Protein AF-K9XVF9-F1 (afdb_monomer)

Radius of gyration: 15.34 Å; Cα contacts (8 Å, |Δi|>4): 83; chains: 1; bounding box: 32×24×40 Å

Nearest PDB structures (foldseek):
  3r4r-assembly1_A  TM=4.358E-01  e=1.923E+00  Parabacteroides distasonis ATCC 8503
  3r4r-assembly2_B  TM=4.082E-01  e=2.649E+00  Parabacteroides distasonis ATCC 8503
  8wac-assembly1_A  TM=3.133E-01  e=1.691E+00  Wenyingzhuangia fucanilytica
  2wb7-assembly2_B  TM=2.838E-01  e=2.186E+00  Thermococcus sp. 26-2
  4yu6-assembly2_B  TM=3.992E-01  e=6.926E+00  Bacillus cereus biovar anthracis str. CI

Structure (mmCIF, N/CA/C/O backbone):
data_AF-K9XVF9-F1
#
_entry.id   AF-K9XVF9-F1
#
loop_
_atom_site.group_PDB
_atom_site.id
_atom_site.type_symbol
_atom_site.label_atom_id
_atom_site.label_alt_id
_atom_site.label_comp_id
_atom_site.label_asym_id
_atom_site.label_entity_id
_atom_site.label_seq_id
_atom_site.pdbx_PDB_ins_code
_atom_site.Cartn_x
_atom_site.Cartn_y
_atom_site.Cartn_z
_atom_site.occupancy
_atom_site.B_iso_or_equiv
_atom_site.auth_seq_id
_atom_site.auth_comp_id
_atom_site.auth_asym_id
_atom_site.auth_atom_id
_atom_site.pdbx_PDB_model_num
ATOM 1 N N . MET A 1 1 ? -18.208 0.039 10.826 1.00 64.44 1 MET A N 1
ATOM 2 C CA . MET A 1 1 ? -16.753 -0.071 11.045 1.00 64.44 1 MET A CA 1
ATOM 3 C C . MET A 1 1 ? -16.069 0.947 10.158 1.00 64.44 1 MET A C 1
ATOM 5 O O . MET A 1 1 ? -16.479 1.087 9.008 1.00 64.44 1 MET A O 1
ATOM 9 N N . ALA A 1 2 ? -15.144 1.725 10.716 1.00 82.50 2 ALA A N 1
ATOM 10 C CA . ALA A 1 2 ? -14.406 2.726 9.959 1.00 82.50 2 ALA A CA 1
ATOM 11 C C . ALA A 1 2 ? -13.335 2.028 9.114 1.00 82.50 2 ALA A C 1
ATOM 13 O O . ALA A 1 2 ? -12.703 1.072 9.560 1.00 82.50 2 ALA A O 1
ATOM 14 N N . LYS A 1 3 ? -13.187 2.470 7.866 1.00 86.81 3 LYS A N 1
ATOM 15 C CA . LYS A 1 3 ? -12.205 1.922 6.935 1.00 86.81 3 LYS A CA 1
ATOM 16 C C . LYS A 1 3 ? -11.058 2.898 6.758 1.00 86.81 3 LYS A C 1
ATOM 18 O O . LYS A 1 3 ? -11.275 4.106 6.677 1.00 86.81 3 LYS A O 1
ATOM 23 N N . VAL A 1 4 ? -9.857 2.354 6.632 1.00 87.44 4 VAL A N 1
ATOM 24 C CA . VAL A 1 4 ? -8.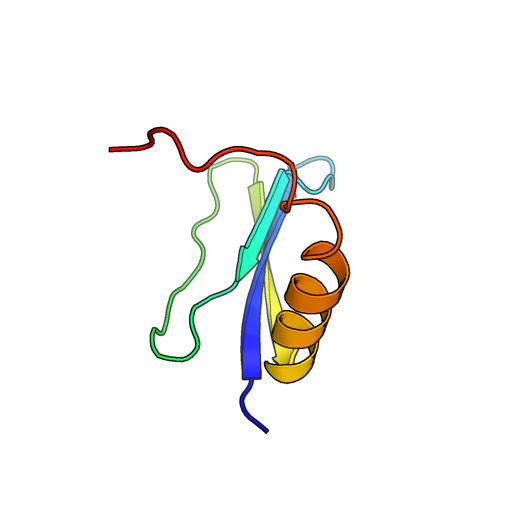637 3.102 6.353 1.00 87.44 4 VAL A CA 1
ATOM 25 C C . VAL A 1 4 ? -8.104 2.692 4.992 1.00 87.44 4 VAL A C 1
ATOM 27 O O . VAL A 1 4 ? -8.009 1.502 4.683 1.00 87.44 4 VAL A O 1
ATOM 30 N N . LYS A 1 5 ? -7.739 3.685 4.178 1.00 90.12 5 LYS A N 1
ATOM 31 C CA . LYS A 1 5 ? -7.075 3.438 2.907 1.00 90.12 5 LYS A CA 1
ATOM 32 C C . LYS A 1 5 ? -5.604 3.101 3.152 1.00 90.12 5 LYS A C 1
ATOM 34 O O . LYS A 1 5 ? -4.895 3.812 3.864 1.00 90.12 5 LYS A O 1
ATOM 39 N N . VAL A 1 6 ? -5.156 2.021 2.534 1.00 91.06 6 VAL A N 1
ATOM 40 C CA . VAL A 1 6 ? -3.769 1.564 2.504 1.00 91.06 6 VAL A CA 1
ATOM 41 C C . VAL A 1 6 ? -3.247 1.727 1.089 1.00 91.06 6 VAL A C 1
ATOM 43 O O . VAL A 1 6 ? -3.930 1.406 0.118 1.00 91.06 6 VAL A O 1
ATOM 46 N N . HIS A 1 7 ? -2.022 2.218 0.988 1.00 92.81 7 HIS A N 1
ATOM 47 C CA . HIS A 1 7 ? -1.312 2.479 -0.248 1.00 92.81 7 HIS A CA 1
ATOM 48 C C . HIS A 1 7 ? -0.052 1.616 -0.264 1.00 92.81 7 HIS A C 1
ATOM 50 O O . HIS A 1 7 ? 0.742 1.645 0.681 1.00 92.81 7 HIS A O 1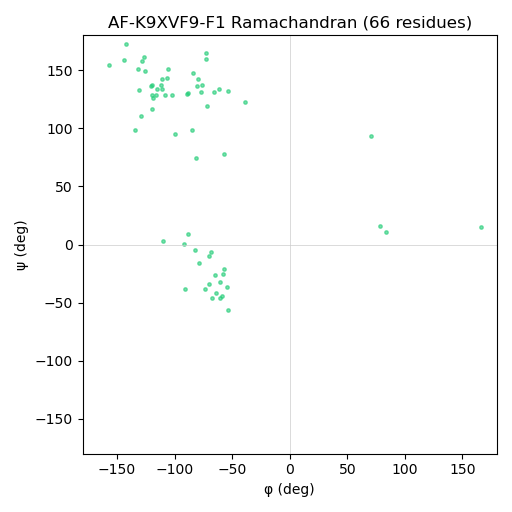
ATOM 56 N N . ILE A 1 8 ? 0.127 0.842 -1.329 1.00 93.75 8 ILE A N 1
ATOM 57 C CA . ILE A 1 8 ? 1.284 -0.030 -1.523 1.00 93.75 8 ILE A CA 1
ATOM 58 C C . ILE A 1 8 ? 1.990 0.418 -2.795 1.00 93.75 8 ILE A C 1
ATOM 60 O O . ILE A 1 8 ? 1.420 0.346 -3.884 1.00 93.75 8 ILE A O 1
ATOM 64 N N . TRP A 1 9 ? 3.226 0.885 -2.651 1.00 95.69 9 TRP A N 1
ATOM 65 C CA . TRP A 1 9 ? 4.077 1.249 -3.775 1.00 95.69 9 TRP A CA 1
ATOM 66 C C . TRP A 1 9 ? 4.874 0.032 -4.218 1.00 95.69 9 TRP A C 1
ATOM 68 O O . TRP A 1 9 ? 5.555 -0.596 -3.406 1.00 95.69 9 TRP A O 1
ATOM 78 N N . TYR A 1 10 ? 4.836 -0.245 -5.514 1.00 96.12 10 TYR A N 1
ATOM 79 C CA . TYR A 1 10 ? 5.633 -1.269 -6.169 1.00 96.12 10 TYR A CA 1
ATOM 80 C C . TYR A 1 10 ? 6.671 -0.626 -7.080 1.00 96.12 10 TYR A C 1
ATOM 82 O O . TYR A 1 10 ? 6.385 0.371 -7.745 1.00 96.12 10 TYR A O 1
ATOM 90 N N . THR A 1 11 ? 7.859 -1.210 -7.138 1.00 95.31 11 THR A N 1
ATOM 91 C CA . THR A 1 11 ? 8.843 -0.949 -8.191 1.00 95.31 11 THR A CA 1
ATOM 92 C C . THR A 1 11 ? 8.400 -1.588 -9.512 1.00 95.31 11 THR A C 1
ATOM 94 O O . THR A 1 11 ? 7.540 -2.471 -9.543 1.00 95.31 11 THR A O 1
ATOM 97 N N . ASN A 1 12 ? 9.015 -1.183 -10.625 1.00 93.44 12 ASN A N 1
ATOM 98 C CA . ASN A 1 12 ? 8.752 -1.769 -11.946 1.00 93.44 12 ASN A CA 1
ATOM 99 C C . ASN A 1 12 ? 8.991 -3.289 -12.041 1.00 93.44 12 ASN A C 1
ATOM 101 O O . ASN A 1 12 ? 8.395 -3.932 -12.899 1.00 93.44 12 ASN A O 1
ATOM 105 N N . ASP A 1 13 ? 9.853 -3.862 -11.198 1.00 94.81 13 ASP A N 1
ATOM 106 C CA . ASP A 1 13 ? 10.095 -5.310 -11.123 1.00 94.81 13 ASP A CA 1
ATOM 107 C C . ASP A 1 13 ? 9.140 -6.032 -10.151 1.00 94.81 13 ASP A C 1
ATOM 109 O O . ASP A 1 13 ? 9.320 -7.215 -9.869 1.00 94.81 13 ASP A O 1
ATOM 113 N N . GLY A 1 14 ? 8.113 -5.336 -9.647 1.00 92.12 14 GLY A N 1
ATOM 114 C CA . GLY A 1 14 ? 7.036 -5.911 -8.839 1.00 92.12 14 GLY A CA 1
ATOM 115 C C . GLY A 1 14 ? 7.351 -6.065 -7.350 1.00 92.12 14 GLY A C 1
ATOM 116 O O . GLY A 1 14 ? 6.583 -6.705 -6.633 1.00 92.12 14 GLY A O 1
ATOM 117 N N . ARG A 1 15 ? 8.453 -5.492 -6.851 1.00 95.31 15 ARG A N 1
ATOM 118 C CA . ARG A 1 15 ? 8.794 -5.528 -5.420 1.00 95.31 15 ARG A CA 1
ATOM 119 C C . ARG A 1 15 ? 8.082 -4.414 -4.666 1.00 95.31 15 ARG A C 1
ATOM 121 O O . ARG A 1 15 ? 7.893 -3.325 -5.196 1.00 95.31 15 ARG A O 1
ATOM 128 N N . ILE A 1 16 ? 7.727 -4.666 -3.407 1.00 93.81 16 ILE A N 1
ATOM 129 C CA . ILE A 1 16 ? 7.155 -3.635 -2.534 1.00 93.81 16 ILE A CA 1
ATOM 130 C C . ILE A 1 16 ? 8.263 -2.649 -2.149 1.00 93.81 16 ILE A C 1
ATOM 132 O O . ILE A 1 16 ? 9.245 -3.031 -1.516 1.00 93.81 16 ILE A O 1
ATOM 136 N N . ALA A 1 17 ? 8.087 -1.385 -2.524 1.00 93.00 17 ALA A N 1
ATOM 137 C CA . ALA A 1 17 ? 8.984 -0.285 -2.181 1.00 93.00 17 ALA A CA 1
ATOM 138 C C . ALA A 1 17 ? 8.569 0.409 -0.877 1.00 93.00 17 ALA A C 1
ATOM 140 O O . ALA A 1 17 ? 9.421 0.804 -0.084 1.00 93.00 17 ALA A O 1
ATOM 141 N N . ALA A 1 18 ? 7.261 0.569 -0.658 1.00 90.62 18 ALA A N 1
ATOM 142 C CA . ALA A 1 18 ? 6.715 1.214 0.529 1.00 90.62 18 ALA A CA 1
ATOM 143 C C . ALA A 1 18 ? 5.273 0.768 0.796 1.00 90.62 18 ALA A C 1
ATOM 145 O O . ALA A 1 18 ? 4.537 0.406 -0.125 1.00 90.62 18 ALA A O 1
ATOM 146 N N . ILE A 1 19 ? 4.865 0.852 2.060 1.00 90.12 19 ILE A N 1
ATOM 147 C CA . ILE A 1 19 ? 3.483 0.675 2.506 1.00 90.12 19 ILE A CA 1
ATOM 148 C C . ILE A 1 19 ? 3.150 1.854 3.415 1.00 90.12 19 ILE A C 1
ATOM 150 O O . ILE A 1 19 ? 3.927 2.196 4.305 1.00 90.12 19 ILE A O 1
ATOM 154 N N . GLY A 1 20 ? 1.996 2.468 3.195 1.00 88.12 20 GLY A N 1
ATOM 155 C CA . GLY A 1 20 ? 1.496 3.566 4.012 1.00 88.12 20 GLY A CA 1
ATOM 156 C C . GLY A 1 20 ? -0.014 3.486 4.153 1.00 88.12 20 GLY A C 1
ATOM 157 O O . GLY A 1 20 ? -0.689 2.856 3.344 1.0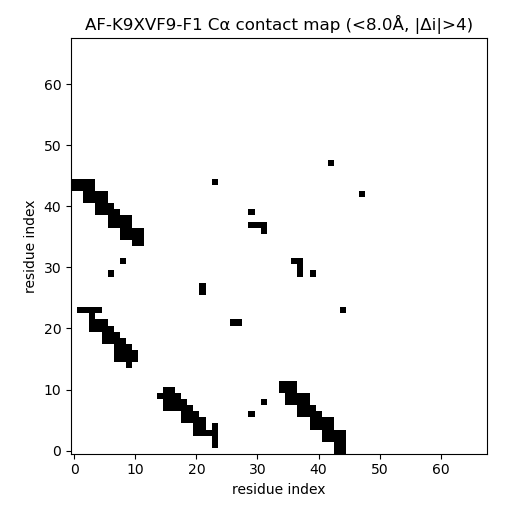0 88.12 20 GLY A O 1
ATOM 158 N N . HIS A 1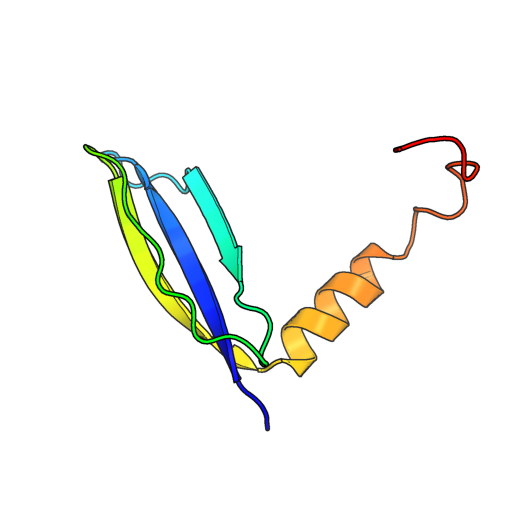 21 ? -0.556 4.131 5.178 1.00 88.25 21 HIS A N 1
ATOM 159 C CA . HIS A 1 21 ? -1.998 4.233 5.373 1.00 88.25 21 HIS A CA 1
ATOM 160 C C . HIS A 1 21 ? -2.401 5.674 5.663 1.00 88.25 21 HIS A C 1
ATOM 162 O O . HIS A 1 21 ? -1.614 6.472 6.177 1.00 88.25 21 HIS A O 1
ATOM 168 N N . SER A 1 22 ? -3.621 6.019 5.272 1.00 85.00 22 SER A N 1
ATOM 169 C CA . SER A 1 22 ? -4.208 7.326 5.527 1.00 85.00 22 SER A CA 1
ATOM 170 C C . SER A 1 22 ? -4.761 7.397 6.944 1.00 85.00 22 SER A C 1
ATOM 172 O O . SER A 1 22 ? -5.513 6.515 7.350 1.00 85.00 22 SER A O 1
ATOM 174 N N . CYS A 1 23 ? -4.527 8.490 7.668 1.00 79.06 23 CYS A N 1
ATOM 175 C CA . CYS A 1 23 ? -5.312 8.732 8.876 1.00 79.06 23 CYS A CA 1
ATOM 176 C C . CYS A 1 23 ? -6.804 8.874 8.490 1.00 79.06 23 CYS A C 1
ATOM 178 O O . CYS A 1 23 ? -7.098 9.625 7.558 1.00 79.06 23 CYS A O 1
ATOM 180 N N . PRO A 1 24 ? -7.748 8.218 9.193 1.00 72.69 24 PRO A N 1
ATOM 181 C CA . PRO A 1 24 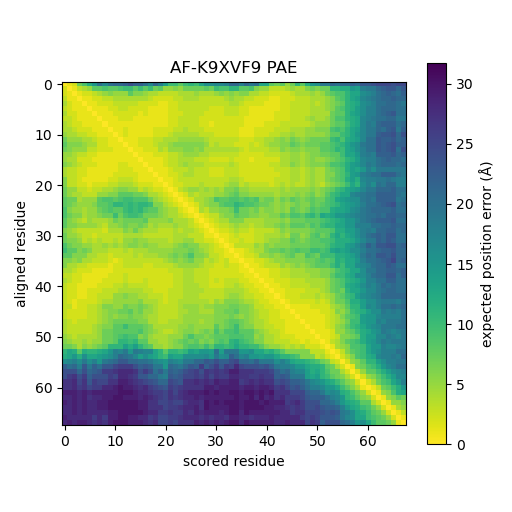? -9.165 8.167 8.802 1.00 72.69 24 PRO A CA 1
ATOM 182 C C . PRO A 1 24 ? -9.836 9.538 8.646 1.00 72.69 24 PRO A C 1
ATOM 184 O O . PRO A 1 24 ? -10.847 9.673 7.962 1.00 72.69 24 PRO A O 1
ATOM 187 N N . ARG A 1 25 ? -9.270 10.577 9.274 1.00 78.56 25 ARG A N 1
ATOM 188 C CA . ARG A 1 25 ? -9.764 11.959 9.192 1.00 78.56 25 ARG A CA 1
ATOM 189 C C . ARG A 1 25 ? -9.362 12.685 7.910 1.00 78.5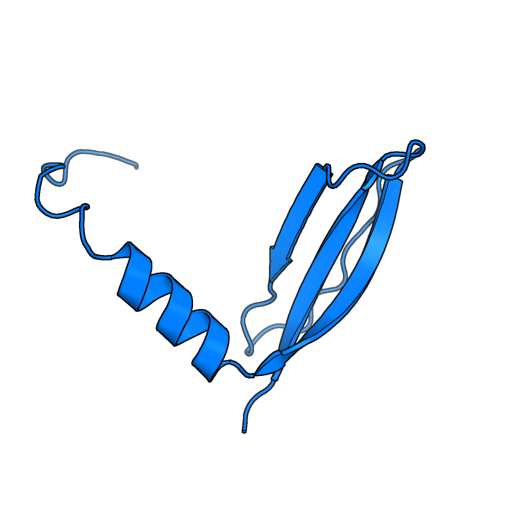6 25 ARG A C 1
ATOM 191 O O . ARG A 1 25 ? -9.939 13.727 7.611 1.00 78.56 25 ARG A O 1
ATOM 198 N N . TYR A 1 26 ? -8.387 12.169 7.165 1.00 79.06 26 TYR A N 1
ATOM 199 C CA . TYR A 1 26 ? -7.845 12.820 5.980 1.00 79.06 26 TYR A CA 1
ATOM 200 C C . TYR A 1 26 ? -8.031 11.947 4.749 1.00 79.06 26 TYR A C 1
ATOM 202 O O . TYR A 1 26 ? -7.613 10.792 4.697 1.00 79.06 26 TYR A O 1
ATOM 210 N N . ARG A 1 27 ? -8.605 12.540 3.703 1.00 75.62 27 ARG A N 1
ATOM 211 C CA . ARG A 1 27 ? -8.665 11.910 2.389 1.00 75.62 27 ARG A CA 1
ATOM 212 C C . ARG A 1 27 ? -7.368 12.210 1.646 1.00 75.62 27 ARG A C 1
ATOM 214 O O . ARG A 1 27 ? -7.217 13.289 1.082 1.00 75.62 27 ARG A O 1
ATOM 221 N N . VAL A 1 28 ? -6.441 11.260 1.667 1.00 81.38 28 VAL A N 1
ATOM 222 C CA . VAL A 1 28 ? -5.177 11.337 0.923 1.00 81.38 28 VAL A CA 1
ATOM 223 C C . VAL A 1 28 ? -5.209 10.402 -0.283 1.00 81.38 28 VAL A C 1
ATOM 225 O O . VAL A 1 28 ? -5.896 9.376 -0.285 1.00 81.38 28 VAL A O 1
ATOM 228 N N . SER A 1 29 ? -4.460 10.779 -1.312 1.00 82.19 29 SER A N 1
ATOM 229 C CA . SER A 1 29 ? -4.210 9.958 -2.493 1.00 82.19 29 SER A CA 1
ATOM 230 C C . SER A 1 29 ? -2.711 9.749 -2.608 1.00 82.19 29 SER A C 1
ATOM 232 O O . SER A 1 29 ? -1.940 10.694 -2.419 1.00 82.19 29 SER A O 1
ATOM 234 N N . ALA A 1 30 ? -2.292 8.528 -2.912 1.00 87.12 30 ALA A N 1
ATOM 235 C CA . ALA A 1 30 ? -0.881 8.245 -3.103 1.00 87.12 30 ALA A CA 1
ATOM 236 C C . ALA A 1 30 ? -0.416 8.674 -4.501 1.00 87.12 30 ALA A C 1
ATOM 238 O O . ALA A 1 30 ? -1.131 8.540 -5.494 1.00 87.12 30 ALA A O 1
ATOM 239 N N . ILE A 1 31 ? 0.809 9.192 -4.567 1.00 90.19 31 ILE A N 1
ATOM 240 C CA . ILE A 1 31 ? 1.463 9.589 -5.814 1.00 90.19 31 ILE A CA 1
ATOM 241 C C . ILE A 1 31 ? 2.565 8.572 -6.101 1.00 90.19 31 ILE A C 1
ATOM 243 O O . ILE A 1 31 ? 3.393 8.276 -5.237 1.00 90.19 31 ILE A O 1
ATOM 247 N N . ALA A 1 32 ? 2.570 8.029 -7.316 1.00 89.25 32 ALA A N 1
ATOM 248 C CA . ALA A 1 32 ? 3.626 7.145 -7.786 1.00 89.25 32 ALA A CA 1
ATOM 249 C C . ALA A 1 32 ? 4.753 7.967 -8.426 1.00 89.25 32 ALA A C 1
ATOM 251 O O . ALA A 1 32 ? 4.501 8.808 -9.290 1.00 89.25 32 ALA A O 1
ATOM 252 N N . HIS A 1 33 ? 6.001 7.711 -8.032 1.00 86.50 33 HIS A N 1
ATOM 253 C CA . HIS A 1 33 ? 7.155 8.236 -8.759 1.00 86.50 33 HIS A CA 1
ATOM 254 C C . HIS A 1 33 ? 7.325 7.492 -10.094 1.00 86.50 33 HIS A C 1
ATOM 256 O O . HIS A 1 33 ? 6.854 6.365 -10.254 1.00 86.50 33 HIS A O 1
ATOM 262 N N . LYS A 1 34 ? 8.043 8.081 -11.060 1.00 90.31 34 LYS A N 1
ATOM 263 C CA . LYS A 1 34 ? 8.366 7.395 -12.320 1.00 90.31 34 LYS A CA 1
ATOM 264 C C . LYS A 1 34 ? 9.028 6.042 -12.029 1.00 90.31 34 LYS A C 1
ATOM 266 O O . LYS A 1 34 ? 9.957 5.962 -11.222 1.00 90.31 34 LYS A O 1
ATOM 271 N N . GLY A 1 35 ? 8.537 4.999 -12.696 1.00 88.56 35 GLY A N 1
ATOM 272 C CA . GLY A 1 35 ? 8.998 3.622 -12.511 1.00 88.56 35 GLY A CA 1
ATOM 273 C C . GLY A 1 35 ? 8.455 2.920 -11.262 1.00 88.56 35 GLY A C 1
ATOM 274 O O . GLY A 1 35 ? 9.024 1.916 -10.833 1.00 88.56 35 GLY A O 1
ATOM 275 N N . HIS A 1 36 ? 7.396 3.473 -10.672 1.00 92.50 36 HIS A N 1
ATOM 276 C CA . HIS A 1 36 ? 6.646 2.859 -9.590 1.00 92.50 36 HIS A CA 1
ATOM 277 C C . HIS A 1 36 ? 5.157 2.837 -9.920 1.00 92.50 36 HIS A C 1
ATOM 279 O O . HIS A 1 36 ? 4.658 3.655 -10.696 1.00 92.50 36 HIS A O 1
ATOM 285 N N . PHE A 1 37 ? 4.450 1.926 -9.266 1.00 93.38 37 PHE A N 1
ATOM 286 C CA . PHE A 1 37 ? 3.001 1.805 -9.321 1.00 93.38 37 PHE A CA 1
ATOM 287 C C . PHE A 1 37 ? 2.443 1.832 -7.909 1.00 93.38 37 PHE A C 1
ATOM 289 O O . PHE A 1 37 ? 3.103 1.395 -6.970 1.00 93.38 37 PHE A O 1
ATOM 296 N N . VAL A 1 38 ? 1.227 2.342 -7.753 1.00 94.62 38 VAL A N 1
ATOM 297 C CA . VAL A 1 38 ? 0.537 2.361 -6.465 1.00 94.62 38 VAL A CA 1
ATOM 298 C C . VAL A 1 38 ? -0.705 1.499 -6.566 1.00 94.62 38 VAL A C 1
ATOM 300 O O . VAL A 1 38 ? -1.532 1.694 -7.454 1.00 94.62 38 VAL A O 1
ATOM 303 N N . PHE A 1 39 ? -0.844 0.579 -5.621 1.00 93.00 39 PHE A N 1
ATOM 304 C CA . PHE A 1 39 ? -2.087 -0.122 -5.350 1.00 93.00 39 PHE A CA 1
ATOM 305 C C . PHE A 1 39 ? -2.742 0.485 -4.112 1.00 93.00 39 PHE A C 1
ATOM 307 O O . PHE A 1 39 ? -2.098 0.613 -3.071 1.00 93.00 39 PHE A O 1
ATOM 314 N N . GLU A 1 40 ? -4.017 0.847 -4.220 1.00 92.56 40 GLU A N 1
ATOM 315 C CA . GLU A 1 40 ? -4.804 1.338 -3.092 1.00 92.56 40 GLU A CA 1
ATOM 316 C C . GLU A 1 40 ? -5.878 0.315 -2.721 1.00 92.56 40 GLU A C 1
ATOM 318 O O . GLU A 1 40 ? -6.585 -0.206 -3.584 1.00 92.56 40 GLU A O 1
ATOM 323 N N . THR A 1 41 ? -6.017 0.043 -1.428 1.00 90.88 41 THR A N 1
ATOM 324 C CA . THR A 1 41 ? -7.062 -0.828 -0.882 1.00 90.88 41 THR A CA 1
ATOM 325 C C . THR A 1 41 ? -7.576 -0.277 0.441 1.00 90.88 41 THR A C 1
ATOM 327 O O . THR A 1 41 ? -7.034 0.693 0.966 1.00 90.88 41 THR A O 1
ATOM 330 N N . GLU A 1 42 ? -8.633 -0.869 0.981 1.00 90.00 42 GLU A N 1
ATOM 331 C CA . GLU A 1 42 ? 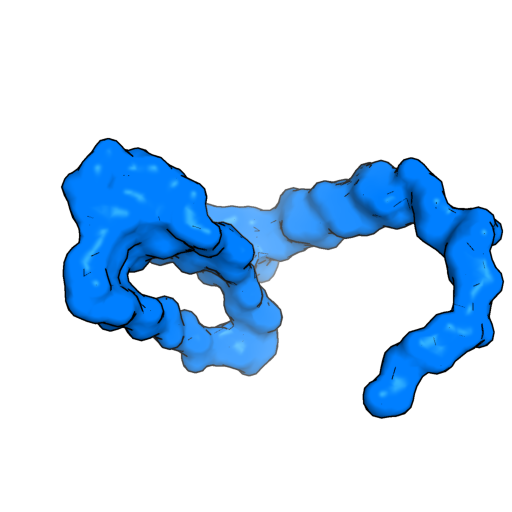-9.214 -0.473 2.260 1.00 90.00 42 GLU A CA 1
ATOM 332 C C . GLU A 1 42 ? -9.174 -1.640 3.239 1.00 90.00 42 GLU A C 1
ATOM 334 O O . GLU A 1 42 ? -9.524 -2.767 2.885 1.00 90.00 42 GLU A O 1
ATOM 339 N N . ILE A 1 43 ? -8.813 -1.351 4.485 1.00 89.44 43 ILE A N 1
ATOM 340 C CA . ILE A 1 43 ? -8.884 -2.306 5.593 1.00 89.44 43 ILE A CA 1
ATOM 341 C C . ILE A 1 43 ? -9.666 -1.708 6.759 1.00 89.44 43 ILE A C 1
ATOM 343 O O . ILE A 1 43 ? -9.865 -0.494 6.828 1.00 89.44 43 ILE A O 1
ATOM 347 N N . ASP A 1 44 ? -10.132 -2.564 7.666 1.00 89.56 44 ASP A N 1
ATOM 348 C CA . ASP A 1 44 ? -10.762 -2.113 8.906 1.00 89.56 44 ASP A CA 1
ATOM 349 C C . ASP A 1 44 ? -9.729 -1.400 9.789 1.00 89.56 44 ASP A C 1
ATOM 351 O O . ASP A 1 44 ? -8.633 -1.920 10.019 1.00 89.56 44 ASP A O 1
ATOM 355 N N . GLU A 1 45 ? -10.082 -0.217 10.289 1.00 85.00 45 GLU A N 1
ATOM 356 C CA . GLU A 1 45 ? -9.249 0.563 11.207 1.00 85.00 45 GLU A CA 1
ATOM 357 C C . GLU A 1 45 ? -8.834 -0.252 12.442 1.00 85.00 45 GLU A C 1
ATOM 359 O O . GLU A 1 45 ? -7.683 -0.172 12.874 1.00 85.00 45 GLU A O 1
ATOM 364 N N . GLN A 1 46 ? -9.719 -1.116 12.955 1.00 86.38 46 GLN A N 1
ATOM 365 C CA . GLN A 1 46 ? -9.426 -1.950 14.124 1.00 86.38 46 GLN A CA 1
ATOM 366 C C . GLN A 1 46 ? -8.243 -2.895 13.888 1.00 86.38 46 GLN A C 1
ATOM 368 O O . GLN A 1 46 ? -7.484 -3.173 14.816 1.00 86.38 46 GLN A O 1
ATOM 373 N N . LEU A 1 47 ? -8.043 -3.367 12.653 1.00 84.00 47 LEU A N 1
ATOM 374 C CA . LEU A 1 47 ? -6.914 -4.237 12.315 1.00 84.00 47 LEU A CA 1
ATOM 375 C C . LEU A 1 47 ? -5.582 -3.474 12.355 1.00 84.00 47 LEU A C 1
ATOM 377 O O . LEU A 1 47 ? -4.566 -4.032 12.771 1.00 84.00 47 LEU A O 1
ATOM 381 N N . ILE A 1 48 ? -5.586 -2.190 11.980 1.00 80.69 48 ILE A N 1
ATOM 382 C CA . ILE A 1 48 ? -4.408 -1.315 12.083 1.00 80.69 48 ILE A CA 1
ATOM 383 C C . ILE A 1 48 ? -4.070 -1.058 13.551 1.00 80.69 48 ILE A C 1
ATOM 385 O O . ILE A 1 48 ? -2.910 -1.169 13.953 1.00 80.69 48 ILE A O 1
ATOM 389 N N . GLU A 1 49 ? -5.075 -0.744 14.369 1.00 80.44 49 GLU A N 1
ATOM 390 C CA . GLU A 1 49 ? -4.882 -0.530 15.804 1.00 80.44 49 GLU A CA 1
ATOM 391 C C . GLU A 1 49 ? -4.323 -1.782 16.486 1.00 80.44 49 GLU A C 1
ATOM 393 O O . GLU A 1 49 ? -3.342 -1.692 17.226 1.00 80.44 49 GLU A O 1
ATOM 398 N N . GLN A 1 50 ? -4.890 -2.956 16.193 1.00 82.12 50 GLN A N 1
ATOM 399 C CA . GLN A 1 50 ? -4.412 -4.236 16.716 1.00 82.12 50 GLN A CA 1
ATOM 400 C C . GLN A 1 50 ? -2.957 -4.507 16.328 1.00 82.12 50 GLN A C 1
ATOM 402 O O . GLN A 1 50 ? -2.169 -4.877 17.198 1.00 82.12 50 GLN A O 1
ATOM 407 N N . PHE A 1 51 ? -2.573 -4.263 15.069 1.00 76.81 51 PHE A N 1
ATOM 408 C CA . PHE A 1 51 ? -1.182 -4.371 14.625 1.00 76.81 51 PHE A CA 1
ATOM 409 C C . PHE A 1 51 ? -0.266 -3.518 15.513 1.00 76.81 51 PHE A C 1
ATOM 411 O O . PHE A 1 51 ? 0.633 -4.046 16.167 1.00 76.81 51 PHE A O 1
ATOM 418 N N . TYR A 1 52 ? -0.529 -2.215 15.645 1.00 73.50 52 TYR A N 1
ATOM 419 C CA . TYR A 1 52 ? 0.332 -1.344 16.454 1.00 73.50 52 TYR A CA 1
ATOM 420 C C . TYR A 1 52 ? 0.330 -1.681 17.951 1.00 73.50 52 TYR A C 1
ATOM 422 O O . TYR A 1 52 ? 1.318 -1.399 18.628 1.00 73.50 52 TYR A O 1
ATOM 430 N N . GLN A 1 53 ? -0.729 -2.289 18.488 1.00 75.25 53 GLN A N 1
ATOM 431 C CA . GLN A 1 53 ? -0.741 -2.776 19.871 1.00 75.25 53 GLN A CA 1
ATOM 432 C C . GLN A 1 53 ? 0.102 -4.046 20.051 1.00 75.25 53 GLN A C 1
ATOM 434 O O . GLN A 1 53 ? 0.824 -4.153 21.040 1.00 75.25 53 GLN A O 1
ATOM 439 N N . ILE A 1 54 ? 0.092 -4.968 19.084 1.00 64.12 54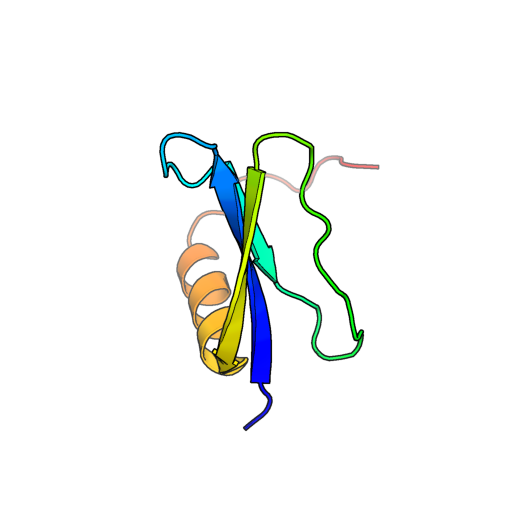 ILE A N 1
ATOM 440 C CA . ILE A 1 54 ? 0.939 -6.173 19.103 1.00 64.12 54 ILE A CA 1
ATOM 441 C C . ILE A 1 54 ? 2.425 -5.785 19.045 1.00 64.12 54 ILE A C 1
ATOM 443 O O . ILE A 1 54 ? 3.235 -6.309 19.808 1.00 64.12 54 ILE A O 1
ATOM 447 N N . TYR A 1 55 ? 2.786 -4.804 18.214 1.00 59.06 55 TYR A N 1
ATOM 448 C CA . TYR A 1 55 ? 4.171 -4.322 18.098 1.00 59.06 55 TYR A CA 1
ATOM 449 C C . TYR A 1 55 ? 4.582 -3.304 19.175 1.00 59.06 55 TYR A C 1
ATOM 451 O O . TYR A 1 55 ? 5.758 -2.953 19.266 1.00 59.06 55 TYR A O 1
ATOM 459 N N . LYS A 1 56 ? 3.663 -2.860 20.046 1.00 53.97 56 LYS A N 1
ATOM 460 C CA . LYS A 1 56 ? 4.010 -2.076 21.247 1.00 53.97 56 LYS A CA 1
ATOM 461 C C . LYS A 1 56 ? 4.730 -2.903 22.317 1.00 53.97 56 LYS A C 1
ATOM 463 O O . LYS A 1 56 ? 5.298 -2.328 23.248 1.00 53.97 56 LYS A O 1
ATOM 468 N N . VAL A 1 57 ? 4.786 -4.226 22.173 1.00 51.97 57 VAL A N 1
ATOM 469 C CA . VAL A 1 57 ? 5.569 -5.117 23.037 1.00 51.97 57 VAL A CA 1
ATOM 470 C C . VAL A 1 57 ? 7.036 -5.121 22.582 1.00 51.97 57 VAL A C 1
ATOM 472 O O . VAL A 1 57 ? 7.464 -6.050 21.910 1.00 51.97 57 VAL A O 1
ATOM 475 N N . ASN A 1 58 ? 7.769 -4.035 22.879 1.00 53.66 58 ASN A N 1
ATOM 476 C CA . ASN A 1 58 ? 9.243 -3.964 23.063 1.00 53.66 58 ASN A CA 1
ATOM 477 C C . ASN A 1 58 ? 9.820 -2.527 23.068 1.00 53.66 58 ASN A C 1
ATOM 479 O O . ASN A 1 58 ? 11.030 -2.350 22.976 1.00 53.66 58 ASN A O 1
ATOM 483 N N . LEU A 1 59 ? 9.006 -1.474 23.214 1.00 49.84 59 LEU A N 1
ATOM 484 C CA . LEU A 1 59 ? 9.526 -0.096 23.332 1.00 49.84 59 LEU A CA 1
ATOM 485 C C . LEU A 1 59 ? 9.768 0.370 24.779 1.00 49.84 59 LEU A C 1
ATOM 487 O O . LEU A 1 59 ? 10.242 1.481 24.987 1.00 49.84 59 LEU A O 1
ATOM 491 N N . LEU A 1 60 ? 9.511 -0.473 25.786 1.00 49.44 60 LEU A N 1
ATOM 492 C CA . LEU A 1 60 ? 9.724 -0.124 27.201 1.00 49.44 60 LEU A CA 1
ATOM 493 C C . LEU A 1 60 ? 11.203 0.031 27.610 1.00 49.44 60 LEU A C 1
ATOM 495 O O . LEU A 1 60 ? 11.458 0.483 28.720 1.00 49.44 60 LEU A O 1
ATOM 499 N N . ASN A 1 61 ? 12.165 -0.276 26.729 1.00 49.47 61 ASN A N 1
ATOM 500 C CA . ASN A 1 61 ? 13.600 -0.128 27.015 1.00 49.47 61 ASN A CA 1
ATOM 501 C C . ASN A 1 61 ? 14.310 0.991 26.240 1.00 49.47 61 ASN A C 1
ATOM 503 O O . ASN A 1 61 ? 15.515 1.160 26.408 1.00 49.47 61 ASN A O 1
ATOM 507 N N . LEU A 1 62 ? 13.607 1.786 25.430 1.00 46.50 62 LEU A N 1
ATOM 508 C CA . LEU A 1 62 ? 14.188 3.014 24.892 1.00 46.50 62 LEU A CA 1
ATOM 509 C C . LEU A 1 62 ? 13.692 4.176 25.736 1.00 46.50 62 LEU A C 1
ATOM 511 O O . LEU A 1 62 ? 12.591 4.697 25.557 1.00 46.50 62 LEU A O 1
ATOM 515 N N . SER A 1 63 ? 14.534 4.530 26.708 1.00 42.41 63 SER A N 1
ATOM 516 C CA . SER A 1 63 ? 14.482 5.799 27.415 1.00 42.41 63 SER A CA 1
ATOM 517 C C . SER A 1 63 ? 14.128 6.904 26.433 1.00 42.41 63 SER A C 1
ATOM 519 O O . SER A 1 63 ? 14.794 7.110 25.420 1.00 42.41 63 SER A O 1
ATOM 521 N N . ARG A 1 64 ? 13.035 7.570 26.770 1.00 47.94 64 ARG A N 1
ATOM 522 C CA . ARG A 1 64 ? 12.451 8.743 26.146 1.00 47.94 64 ARG A CA 1
ATOM 523 C C . ARG A 1 64 ? 13.474 9.886 26.111 1.00 47.94 64 ARG A C 1
ATOM 525 O O . ARG A 1 64 ? 13.393 10.795 26.927 1.00 47.94 64 ARG A O 1
ATOM 532 N N . SER A 1 65 ? 14.413 9.827 25.176 1.00 47.31 65 SER A N 1
ATOM 533 C CA . SER A 1 65 ? 15.330 10.916 24.865 1.00 47.31 65 SER A CA 1
ATOM 534 C C . SER A 1 65 ? 15.298 11.174 23.365 1.00 47.31 65 SER A C 1
ATOM 536 O O . SER A 1 65 ? 15.756 10.363 22.571 1.00 47.31 65 SER A O 1
ATOM 538 N N . GLU A 1 66 ? 14.725 12.334 23.047 1.00 44.41 66 GLU A N 1
ATOM 539 C CA . GLU A 1 66 ? 15.089 13.182 21.911 1.00 44.41 66 GLU A CA 1
ATOM 540 C C . GLU A 1 66 ? 14.742 12.679 20.506 1.00 44.41 66 GLU A C 1
ATOM 542 O O . GLU A 1 66 ? 15.546 12.064 19.817 1.00 44.41 66 GLU A O 1
ATOM 547 N N . VAL A 1 67 ? 13.573 13.106 20.020 1.00 36.16 67 VAL A N 1
ATOM 548 C CA . VAL A 1 67 ? 13.471 13.614 18.645 1.00 36.16 67 VAL A CA 1
ATOM 549 C C . VAL A 1 67 ? 12.644 14.902 18.708 1.00 36.16 67 VAL A C 1
ATOM 551 O O . VAL A 1 67 ? 11.422 14.849 18.857 1.00 36.16 67 VAL A O 1
ATOM 554 N N . TYR A 1 68 ? 13.348 16.038 18.716 1.00 35.78 68 TYR A N 1
ATOM 555 C CA . TYR A 1 68 ? 12.822 17.352 18.332 1.00 35.78 68 TYR A CA 1
ATOM 556 C C . TYR A 1 68 ? 12.915 17.498 16.813 1.00 35.78 68 TYR A C 1
ATOM 558 O O . TYR A 1 68 ? 13.894 16.961 16.244 1.00 35.78 68 TYR A O 1
#

Organism: Stanieria cyanosphaera (strain ATCC 29371 / PCC 7437) (NCBI:txid111780)

pLDDT: mean 78.58, std 17.33, range [35.78, 96.12]

Sequence (68 aa):
MAKVKVHIWYTNDGRIAAIGHSCPRYRVSAIAHKGHFVFETEIDEQLIEQFYQIYKVNLLNLSRSEVY

Secondary structure (DSSP, 8-state):
--EEEEEEEEETTS-EEEEEE--TTS-----PPTTEEEEEEEEEHHHHHHHHHHTTTT-TTS------

Solvent-accessible surface area (backbone atoms only — not comparable to full-atom values): 4393 Å² total; per-residue (Å²): 132,63,63,25,48,35,40,37,33,24,38,77,88,69,46,81,73,48,77,51,68,42,59,81,92,51,95,74,80,88,82,60,57,94,69,39,45,69,48,77,48,75,45,54,43,66,59,55,53,50,50,56,57,64,65,55,76,73,59,91,78,62,76,94,68,86,86,130

Mean predicted aligned error: 9.84 Å

Foldseek 3Di:
DQKKKKKFKAALVGDTPDIDIDDSVDDDDDDHD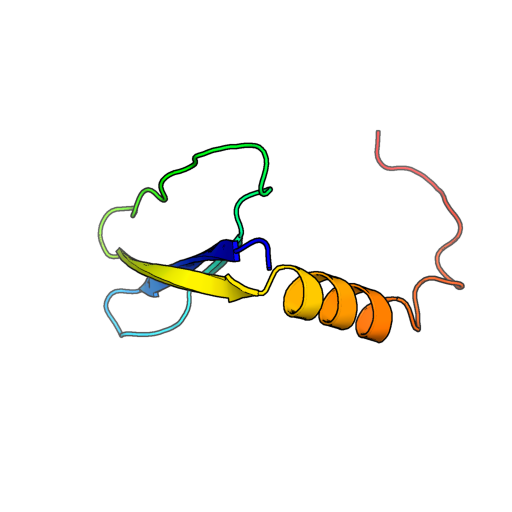PRIDIDIDIDDPVVVVVVVVVVVVPPPPPPPDDDD